Protein AF-A0A9E8AB45-F1 (afdb_monomer_lite)

Foldseek 3Di:
DDDPQFDWDQDPVRDIGGDGGNDQFAQFPNDTDHQVVVQVVQCVDPVDPGDGDDHDDDPVRDDD

Radius of gyration: 14.79 Å; chains: 1; bounding box: 35×25×42 Å

Structure (mmCIF, N/CA/C/O backbone):
data_AF-A0A9E8AB45-F1
#
_entry.id   AF-A0A9E8AB45-F1
#
loop_
_atom_site.group_PDB
_atom_site.id
_atom_site.type_symbol
_atom_site.label_atom_id
_atom_site.label_alt_id
_atom_site.label_comp_id
_atom_site.label_asym_id
_atom_site.label_entity_id
_atom_site.label_seq_id
_atom_site.pdbx_PDB_ins_code
_atom_site.Cartn_x
_atom_site.Cartn_y
_atom_site.Cartn_z
_atom_site.occupancy
_atom_site.B_iso_or_equiv
_atom_site.auth_seq_id
_atom_site.auth_comp_id
_atom_site.auth_asym_id
_atom_site.auth_atom_id
_atom_site.pdbx_PDB_model_num
ATOM 1 N N . TRP A 1 1 ? 17.630 14.651 -10.293 1.00 42.91 1 TRP A N 1
ATOM 2 C CA . TRP A 1 1 ? 17.049 13.391 -10.786 1.00 42.91 1 TRP A CA 1
ATOM 3 C C . TRP A 1 1 ? 16.029 12.959 -9.750 1.00 42.91 1 TRP A C 1
ATOM 5 O O . TRP A 1 1 ? 16.354 13.017 -8.570 1.00 42.91 1 TRP A O 1
ATOM 15 N N . LEU A 1 2 ? 14.793 12.667 -10.161 1.00 39.75 2 LEU A N 1
ATOM 16 C CA . LEU A 1 2 ? 13.722 12.247 -9.256 1.00 39.75 2 LEU A CA 1
ATOM 17 C C . LEU A 1 2 ? 13.763 10.721 -9.146 1.00 39.75 2 LEU A C 1
ATOM 19 O O . LEU A 1 2 ? 13.564 10.036 -10.142 1.00 39.75 2 LEU A O 1
ATOM 23 N N . HIS A 1 3 ? 14.046 10.202 -7.955 1.00 56.34 3 HIS A N 1
ATOM 24 C CA . HIS A 1 3 ? 13.927 8.776 -7.665 1.00 56.34 3 HIS A CA 1
ATOM 25 C C . HIS A 1 3 ? 12.562 8.547 -7.022 1.00 56.34 3 HIS A C 1
ATOM 27 O O . HIS A 1 3 ? 12.372 8.916 -5.866 1.00 56.34 3 HIS A O 1
ATOM 33 N N . THR A 1 4 ? 11.611 7.992 -7.776 1.00 63.81 4 THR A N 1
ATOM 34 C CA . THR A 1 4 ? 10.232 7.789 -7.300 1.00 63.81 4 THR A CA 1
ATOM 35 C C . THR A 1 4 ? 10.117 6.626 -6.313 1.00 63.81 4 THR A C 1
ATOM 37 O O . THR A 1 4 ? 9.201 6.588 -5.495 1.00 63.81 4 THR A O 1
ATOM 40 N N . GLY A 1 5 ? 11.092 5.710 -6.337 1.00 63.31 5 GLY A N 1
ATOM 41 C CA . GLY A 1 5 ? 11.104 4.545 -5.458 1.00 63.31 5 GLY A CA 1
ATOM 42 C C . GLY A 1 5 ? 10.057 3.502 -5.836 1.00 63.31 5 GLY A C 1
ATOM 43 O O . GLY A 1 5 ? 9.828 2.601 -5.042 1.00 63.31 5 GLY A O 1
ATOM 44 N N . ASP A 1 6 ? 9.446 3.604 -7.015 1.00 67.94 6 ASP A N 1
ATOM 45 C CA . ASP A 1 6 ? 8.536 2.596 -7.552 1.00 67.94 6 ASP A CA 1
ATOM 46 C C . ASP A 1 6 ? 9.347 1.509 -8.275 1.00 67.94 6 ASP A C 1
ATOM 48 O O . ASP A 1 6 ? 10.275 1.802 -9.035 1.00 67.94 6 ASP A O 1
ATOM 52 N N . ILE A 1 7 ? 9.019 0.249 -8.011 1.00 72.75 7 ILE A N 1
ATOM 53 C CA . ILE A 1 7 ? 9.473 -0.909 -8.773 1.00 72.75 7 ILE A CA 1
ATOM 54 C C . ILE A 1 7 ? 8.396 -1.178 -9.814 1.00 72.75 7 ILE A C 1
ATOM 56 O O . ILE A 1 7 ? 7.229 -1.401 -9.497 1.00 72.75 7 ILE A O 1
ATOM 60 N N . GLY A 1 8 ? 8.804 -1.170 -11.071 1.00 80.12 8 GLY A N 1
ATOM 61 C CA . GLY A 1 8 ? 7.922 -1.450 -12.184 1.00 80.12 8 GLY A CA 1
ATOM 62 C C . GLY A 1 8 ? 8.663 -2.126 -13.319 1.00 80.12 8 GLY A C 1
ATOM 63 O O . GLY A 1 8 ? 9.896 -2.141 -13.346 1.00 80.12 8 GLY A O 1
ATOM 64 N N . TYR A 1 9 ? 7.903 -2.680 -14.251 1.00 84.00 9 TYR A N 1
ATOM 65 C CA . TYR A 1 9 ? 8.418 -3.160 -15.524 1.00 84.00 9 TYR A CA 1
ATOM 66 C C . TYR A 1 9 ? 7.599 -2.561 -16.667 1.00 84.00 9 TYR A C 1
ATOM 68 O O . TYR A 1 9 ? 6.459 -2.140 -16.475 1.00 84.00 9 TYR A O 1
ATOM 76 N N . VAL A 1 10 ? 8.227 -2.478 -17.835 1.00 88.69 10 VAL A N 1
ATOM 77 C CA . VAL A 1 10 ? 7.572 -2.092 -19.086 1.00 88.69 10 VAL A CA 1
ATOM 78 C C . VAL A 1 10 ? 7.328 -3.376 -19.857 1.00 88.69 10 VAL A C 1
ATOM 80 O O . VAL A 1 10 ? 8.226 -4.224 -19.903 1.00 88.69 10 VAL A O 1
ATOM 83 N N . ASP A 1 11 ? 6.121 -3.554 -20.371 1.00 88.00 11 ASP A N 1
ATOM 84 C CA . ASP A 1 11 ? 5.800 -4.705 -21.206 1.00 88.00 11 ASP A CA 1
ATOM 85 C C . ASP A 1 11 ? 6.169 -4.470 -22.683 1.00 88.00 11 ASP A C 1
ATOM 87 O O . ASP A 1 11 ? 6.761 -3.452 -23.048 1.00 88.00 11 ASP A O 1
ATOM 91 N N . ASP A 1 12 ? 5.869 -5.450 -23.536 1.00 90.06 12 ASP A N 1
ATOM 92 C CA . ASP A 1 12 ? 6.184 -5.390 -24.969 1.00 90.06 12 ASP A CA 1
ATOM 93 C C . ASP A 1 12 ? 5.289 -4.399 -25.746 1.00 90.06 12 ASP A C 1
ATOM 95 O O . ASP A 1 12 ? 5.595 -4.085 -26.899 1.00 90.06 12 ASP A O 1
ATOM 99 N N . ASP A 1 13 ? 4.218 -3.895 -25.123 1.00 91.38 13 ASP A N 1
ATOM 100 C CA . ASP A 1 13 ? 3.274 -2.918 -25.679 1.00 91.38 13 ASP A CA 1
ATOM 101 C C . ASP A 1 13 ? 3.567 -1.477 -25.189 1.00 91.38 13 ASP A C 1
ATOM 103 O O . ASP A 1 13 ? 2.759 -0.566 -25.387 1.00 91.38 13 ASP A O 1
ATOM 107 N N . ASP A 1 14 ? 4.751 -1.249 -24.601 1.00 86.31 14 ASP A N 1
ATOM 108 C CA . ASP A 1 14 ? 5.197 0.022 -24.005 1.00 86.31 14 ASP A CA 1
ATOM 109 C C . ASP A 1 14 ? 4.303 0.510 -22.838 1.00 86.31 14 ASP A C 1
ATOM 111 O O . ASP A 1 14 ? 4.312 1.694 -22.470 1.00 86.31 14 ASP A O 1
ATOM 115 N N . GLU A 1 15 ? 3.553 -0.393 -22.200 1.00 86.25 15 GLU A N 1
ATOM 116 C CA . GLU A 1 15 ? 2.761 -0.097 -21.012 1.00 86.25 15 GLU A CA 1
ATOM 117 C C . GLU A 1 15 ? 3.619 -0.219 -19.742 1.00 86.25 15 GLU A C 1
ATOM 119 O O . GLU A 1 15 ? 4.402 -1.152 -19.553 1.00 86.25 15 GLU A O 1
ATOM 124 N 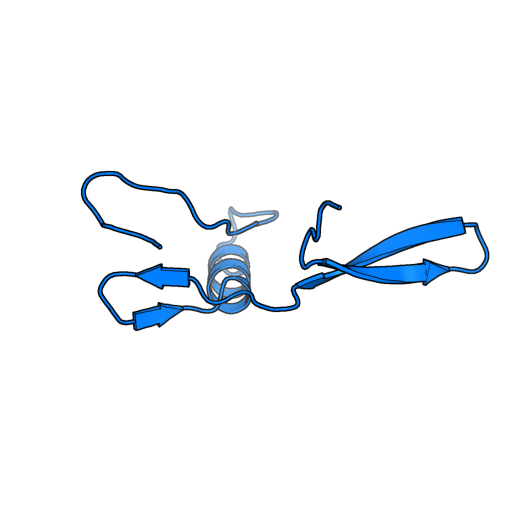N . ILE A 1 16 ? 3.489 0.760 -18.840 1.00 83.19 16 ILE A N 1
ATOM 125 C CA . ILE A 1 16 ? 4.256 0.807 -17.589 1.00 83.19 16 ILE A CA 1
ATOM 126 C C . ILE A 1 16 ? 3.424 0.201 -16.462 1.00 83.19 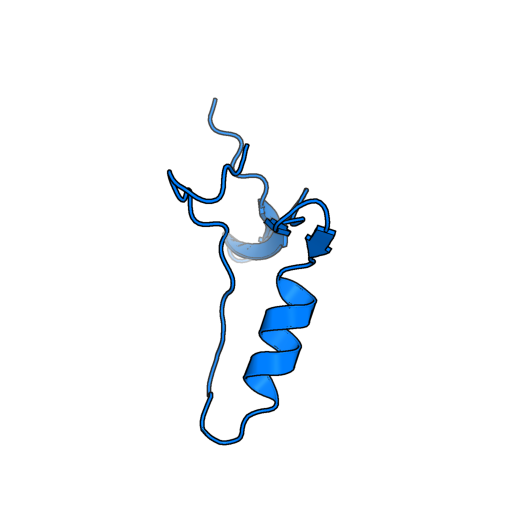16 ILE A C 1
ATOM 128 O O . ILE A 1 16 ? 2.401 0.763 -16.065 1.00 83.19 16 ILE A O 1
ATOM 132 N N . PHE A 1 17 ? 3.928 -0.879 -15.871 1.00 76.94 17 PHE A N 1
ATOM 133 C CA . PHE A 1 17 ? 3.335 -1.519 -14.702 1.00 76.94 17 PHE A CA 1
ATOM 134 C C . PHE A 1 17 ? 4.151 -1.203 -13.460 1.00 76.94 17 PHE A C 1
ATOM 136 O O . PHE A 1 17 ? 5.308 -1.604 -13.352 1.00 76.94 17 PHE A O 1
ATOM 143 N N . ILE A 1 18 ? 3.538 -0.515 -12.499 1.00 74.06 18 ILE A N 1
ATOM 144 C CA . ILE A 1 18 ? 4.093 -0.354 -11.153 1.00 74.06 18 ILE A CA 1
ATOM 145 C C . ILE A 1 18 ? 3.637 -1.560 -10.333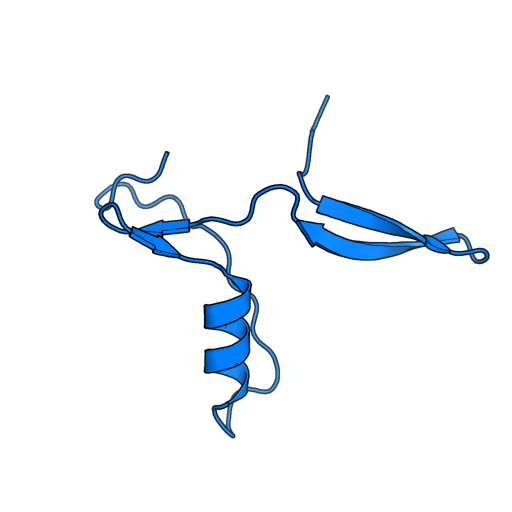 1.00 74.06 18 ILE A C 1
ATOM 147 O O . ILE A 1 18 ? 2.439 -1.753 -10.139 1.00 74.06 18 ILE A O 1
ATOM 151 N N . VAL A 1 19 ? 4.585 -2.390 -9.901 1.00 68.62 19 VAL A N 1
ATOM 152 C CA . VAL A 1 19 ? 4.301 -3.656 -9.206 1.00 68.62 19 VAL A CA 1
ATOM 153 C C . VAL A 1 19 ? 4.576 -3.610 -7.716 1.00 68.62 19 VAL A C 1
ATOM 155 O O . VAL A 1 19 ? 3.999 -4.398 -6.976 1.00 68.62 19 VAL A O 1
ATOM 158 N N . ASP A 1 20 ? 5.484 -2.745 -7.283 1.00 59.91 20 ASP A N 1
ATOM 159 C CA . ASP A 1 20 ? 5.907 -2.666 -5.889 1.00 59.91 20 ASP A CA 1
ATOM 160 C C . ASP A 1 20 ? 6.622 -1.329 -5.655 1.00 59.91 20 ASP A C 1
ATOM 162 O O . ASP A 1 20 ? 6.832 -0.540 -6.579 1.00 59.91 20 ASP A O 1
ATOM 166 N N . ARG A 1 21 ? 7.060 -1.071 -4.430 1.00 67.19 21 ARG A N 1
ATOM 167 C CA . ARG A 1 21 ? 7.898 0.067 -4.074 1.00 67.19 21 ARG A CA 1
ATOM 168 C C . ARG A 1 21 ? 9.168 -0.391 -3.386 1.00 67.19 21 ARG A C 1
ATOM 170 O O . ARG A 1 21 ? 9.176 -1.199 -2.469 1.00 67.19 21 ARG A O 1
ATOM 177 N N . LEU A 1 22 ? 10.278 0.221 -3.780 1.00 61.97 22 LEU A N 1
ATOM 178 C CA . LEU A 1 22 ? 11.628 -0.124 -3.347 1.00 61.97 22 LEU A CA 1
ATOM 179 C C . LEU A 1 22 ? 11.813 -0.055 -1.822 1.00 61.97 22 LEU A C 1
ATOM 181 O O . LEU A 1 22 ? 12.648 -0.776 -1.278 1.00 61.97 22 LEU A O 1
ATOM 185 N N . LYS A 1 23 ? 11.074 0.823 -1.131 1.00 57.94 23 LYS A N 1
ATOM 186 C CA . LYS A 1 23 ? 11.070 0.946 0.334 1.00 57.94 23 LYS A CA 1
ATOM 187 C C . LYS A 1 23 ? 9.734 1.497 0.827 1.00 57.94 23 LYS A C 1
ATOM 189 O O . LYS A 1 23 ? 9.601 2.703 1.006 1.00 57.94 23 LYS A O 1
ATOM 194 N N . GLU A 1 24 ? 8.781 0.622 1.103 1.00 62.72 24 GLU A N 1
ATOM 195 C CA . GLU A 1 24 ? 7.513 0.996 1.734 1.00 62.72 24 GLU A CA 1
ATOM 196 C C . GLU A 1 24 ? 7.467 0.521 3.190 1.00 62.72 24 GLU A C 1
ATOM 198 O O . GLU A 1 24 ? 6.876 -0.494 3.538 1.00 62.72 24 GLU A O 1
ATOM 203 N N . ILE A 1 25 ? 8.145 1.266 4.067 1.00 63.97 25 ILE A N 1
ATOM 204 C CA . ILE A 1 25 ? 7.961 1.148 5.517 1.00 63.97 25 ILE A CA 1
ATOM 205 C C . ILE A 1 25 ? 7.517 2.506 6.045 1.00 63.97 25 ILE A C 1
ATOM 207 O O . ILE A 1 25 ? 8.300 3.457 6.041 1.00 63.97 25 ILE A O 1
ATOM 211 N N . ILE A 1 26 ? 6.279 2.571 6.532 1.00 72.25 26 ILE A N 1
ATOM 212 C CA . ILE A 1 26 ? 5.751 3.711 7.286 1.00 72.25 26 ILE A CA 1
ATOM 213 C C . ILE A 1 26 ? 6.250 3.585 8.726 1.00 72.25 26 ILE A C 1
ATOM 215 O O . ILE A 1 26 ? 6.229 2.495 9.303 1.00 72.25 26 ILE A O 1
ATOM 219 N N . LYS A 1 27 ? 6.733 4.683 9.314 1.00 67.81 27 LYS A N 1
ATOM 220 C CA . LYS A 1 27 ? 7.264 4.699 10.679 1.00 67.81 27 LYS A CA 1
ATOM 221 C C . LYS A 1 27 ? 6.291 5.394 11.612 1.00 67.81 27 LYS A C 1
ATOM 223 O O . LYS A 1 27 ? 6.501 6.522 12.047 1.00 67.81 27 LYS A O 1
ATOM 228 N N . TYR A 1 28 ? 5.275 4.663 12.041 1.00 68.12 28 TYR A N 1
ATOM 229 C CA . TYR A 1 28 ? 4.319 5.202 12.994 1.00 68.12 28 TYR A CA 1
ATOM 230 C C . TYR A 1 28 ? 4.778 4.969 14.439 1.00 68.12 28 TYR A C 1
ATOM 232 O O . TYR A 1 28 ? 4.847 3.832 14.903 1.00 68.12 28 TYR A O 1
ATOM 240 N N . LYS A 1 29 ? 5.099 6.042 15.178 1.00 67.94 29 LYS A N 1
ATOM 241 C CA . LYS A 1 29 ? 5.495 5.994 16.608 1.00 67.94 29 LYS A CA 1
ATOM 242 C C . LYS A 1 29 ? 6.619 4.987 16.923 1.00 67.94 29 LYS A C 1
ATOM 244 O O . LYS A 1 29 ? 6.619 4.352 17.974 1.00 67.94 29 LYS A O 1
ATOM 249 N N . GLY A 1 30 ? 7.580 4.839 16.009 1.00 71.19 30 GLY A N 1
ATOM 250 C CA . GLY A 1 30 ? 8.709 3.910 16.149 1.00 71.19 30 GLY A CA 1
ATOM 251 C C . GLY A 1 30 ? 8.434 2.477 15.677 1.00 71.19 30 GLY A C 1
ATOM 252 O O . GLY A 1 30 ? 9.349 1.656 15.695 1.00 71.19 30 GLY A O 1
ATOM 253 N N . PHE A 1 31 ? 7.221 2.179 15.210 1.00 73.81 31 PHE A N 1
ATOM 254 C CA . PHE A 1 31 ? 6.885 0.907 14.579 1.00 73.81 31 PHE A CA 1
ATOM 255 C C . PHE A 1 31 ? 7.079 0.992 13.072 1.00 73.81 31 PHE A C 1
ATOM 257 O O . PHE A 1 31 ? 6.728 1.990 12.451 1.00 73.81 31 PHE A O 1
ATOM 264 N N . GLN A 1 32 ? 7.640 -0.067 12.497 1.00 78.56 32 GLN A N 1
ATOM 265 C CA . GLN A 1 32 ? 7.742 -0.240 11.053 1.00 78.56 32 GLN A CA 1
ATOM 266 C C . GLN A 1 32 ? 6.466 -0.921 10.572 1.00 78.56 32 GLN A C 1
ATOM 268 O O . GLN A 1 32 ? 6.199 -2.051 10.975 1.00 78.56 32 GLN A O 1
ATOM 273 N N . VAL A 1 33 ? 5.683 -0.224 9.755 1.00 75.50 33 VAL A N 1
ATOM 274 C CA . VAL A 1 33 ? 4.388 -0.694 9.264 1.00 75.50 33 VAL A CA 1
ATOM 275 C C . VAL A 1 33 ? 4.439 -0.807 7.738 1.00 75.50 33 VAL A C 1
ATOM 277 O O . VAL A 1 33 ? 4.658 0.211 7.074 1.00 75.50 33 VAL A O 1
ATOM 280 N N . PRO A 1 34 ? 4.263 -2.013 7.170 1.00 80.12 34 PRO A N 1
ATOM 281 C CA . PRO A 1 34 ? 4.154 -2.205 5.728 1.00 80.12 34 PRO A CA 1
ATOM 282 C C . PRO A 1 34 ? 2.786 -1.713 5.211 1.00 80.12 34 PRO A C 1
ATOM 284 O O . PRO A 1 34 ? 1.755 -2.193 5.686 1.00 80.12 34 PRO A O 1
ATOM 287 N N . PRO A 1 35 ? 2.738 -0.797 4.229 1.00 76.50 35 PRO A N 1
ATOM 288 C CA . PRO A 1 35 ? 1.504 -0.344 3.580 1.00 76.50 35 PRO A CA 1
ATOM 289 C C . PRO A 1 35 ? 0.669 -1.486 3.000 1.00 76.50 35 PRO A C 1
ATOM 291 O O . PRO A 1 35 ? -0.527 -1.547 3.262 1.00 76.50 35 PRO A O 1
ATOM 294 N N . ALA A 1 36 ? 1.307 -2.444 2.321 1.00 78.88 36 ALA A N 1
ATOM 295 C CA . ALA A 1 36 ? 0.624 -3.580 1.700 1.00 78.88 36 ALA A CA 1
ATOM 296 C C . ALA A 1 36 ? -0.184 -4.430 2.702 1.00 78.88 36 ALA A C 1
ATOM 298 O O . ALA A 1 36 ? -1.239 -4.966 2.368 1.00 78.88 36 ALA A O 1
ATOM 299 N N . GLU A 1 37 ? 0.279 -4.540 3.953 1.00 82.69 37 GLU A N 1
ATOM 300 C CA . GLU A 1 37 ? -0.455 -5.255 5.005 1.00 82.69 37 GLU A CA 1
ATOM 301 C C . GLU A 1 37 ? -1.719 -4.489 5.426 1.00 82.69 37 GLU A C 1
ATOM 303 O O . GLU A 1 37 ? -2.782 -5.085 5.606 1.00 82.69 37 GLU A O 1
ATOM 308 N N . LEU A 1 38 ? -1.625 -3.160 5.532 1.00 83.06 38 LEU A N 1
ATOM 309 C CA . LEU A 1 38 ? -2.766 -2.287 5.815 1.00 83.06 38 LEU A CA 1
ATOM 310 C C . LEU A 1 38 ? -3.780 -2.288 4.666 1.00 83.06 38 LEU A C 1
ATOM 312 O O . LEU A 1 38 ? -4.979 -2.366 4.920 1.00 83.06 38 LEU A O 1
ATOM 316 N N . GLU A 1 39 ? -3.323 -2.225 3.418 1.00 85.19 39 GLU A N 1
ATOM 317 C CA . GLU A 1 39 ? -4.182 -2.308 2.232 1.00 85.19 39 GLU A CA 1
ATOM 318 C C . GLU A 1 39 ? -4.920 -3.644 2.187 1.00 85.19 39 GLU A C 1
ATOM 320 O O . GLU A 1 39 ? -6.147 -3.665 2.085 1.00 85.19 39 GLU A O 1
ATOM 325 N N . ALA A 1 40 ? -4.199 -4.757 2.361 1.00 85.50 40 ALA A N 1
ATOM 326 C CA . ALA A 1 40 ? -4.794 -6.087 2.411 1.00 85.50 40 ALA A CA 1
ATOM 327 C C . ALA A 1 40 ? -5.843 -6.198 3.527 1.00 85.50 40 ALA A C 1
ATOM 329 O O . ALA A 1 40 ? -6.912 -6.765 3.303 1.00 85.50 40 ALA A O 1
ATOM 330 N N . LEU A 1 41 ? -5.577 -5.618 4.704 1.00 87.81 41 LEU A N 1
ATOM 331 C CA . LEU A 1 41 ? -6.539 -5.552 5.804 1.00 87.81 41 LEU A CA 1
ATOM 332 C C . LEU A 1 41 ? -7.780 -4.729 5.429 1.00 87.81 41 LEU A C 1
ATOM 334 O O . LEU A 1 41 ? -8.897 -5.166 5.697 1.00 87.81 41 LEU A O 1
ATOM 338 N N . LEU A 1 42 ? -7.615 -3.566 4.798 1.00 86.69 42 LEU A N 1
ATOM 339 C CA . LEU A 1 42 ? -8.729 -2.711 4.378 1.00 86.69 42 LEU A CA 1
ATOM 340 C C . LEU A 1 42 ? -9.608 -3.401 3.325 1.00 86.69 42 LEU A C 1
ATOM 342 O O . LEU A 1 42 ? -10.831 -3.368 3.440 1.00 86.69 42 LEU A O 1
ATOM 346 N N . ILE A 1 43 ? -9.005 -4.109 2.370 1.00 91.19 43 ILE A N 1
ATOM 347 C CA . ILE A 1 43 ? -9.714 -4.899 1.349 1.00 91.19 43 ILE A CA 1
ATOM 348 C C . ILE A 1 43 ? -10.560 -6.025 1.971 1.00 91.19 43 ILE A C 1
ATOM 350 O O . ILE A 1 43 ? -11.541 -6.461 1.370 1.00 91.19 43 ILE A O 1
ATOM 354 N N . THR A 1 44 ? -10.249 -6.495 3.188 1.00 91.69 44 THR A N 1
ATOM 355 C CA . THR A 1 44 ? -11.104 -7.497 3.856 1.00 91.69 44 THR A CA 1
ATOM 356 C C . THR A 1 44 ? -12.483 -6.957 4.248 1.00 91.69 44 THR A C 1
ATOM 358 O O . THR A 1 44 ? -13.394 -7.746 4.511 1.00 91.69 44 THR A O 1
ATOM 361 N N . HIS A 1 45 ? -12.665 -5.633 4.288 1.00 92.75 45 HIS A N 1
ATOM 362 C CA . HIS A 1 45 ? -13.942 -5.028 4.634 1.00 92.75 45 HIS A CA 1
ATOM 363 C C . HIS A 1 45 ? -14.903 -5.061 3.430 1.00 92.75 45 HIS A C 1
ATOM 365 O O . HIS A 1 45 ? -14.583 -4.509 2.381 1.00 92.75 45 HIS A O 1
ATOM 371 N N . PRO A 1 46 ? -16.124 -5.613 3.565 1.00 91.25 46 PRO A N 1
ATOM 372 C CA . PRO A 1 46 ? -17.038 -5.830 2.435 1.00 91.25 46 PRO A CA 1
ATOM 373 C C . PRO A 1 46 ? -17.540 -4.545 1.753 1.00 91.25 46 PRO A C 1
ATOM 375 O O . PRO A 1 46 ? -18.086 -4.603 0.655 1.00 91.25 46 PRO A O 1
ATOM 378 N N . GLU A 1 47 ? -17.365 -3.389 2.392 1.00 94.81 47 GLU A N 1
ATOM 379 C CA . GLU A 1 47 ? -17.712 -2.073 1.833 1.00 94.81 47 GLU A CA 1
ATOM 380 C C . GLU A 1 47 ? -16.529 -1.370 1.138 1.00 94.81 47 GLU A C 1
ATOM 382 O O . GLU A 1 47 ? -16.707 -0.297 0.563 1.00 94.81 47 GLU A O 1
ATOM 387 N N . ILE A 1 48 ? -15.325 -1.952 1.174 1.00 88.69 48 ILE A N 1
ATOM 388 C CA . ILE A 1 48 ? -14.116 -1.386 0.570 1.00 88.69 48 ILE A CA 1
ATOM 389 C C . ILE A 1 48 ? -13.829 -2.131 -0.734 1.00 88.69 48 ILE A C 1
ATOM 391 O O . ILE A 1 48 ? -13.543 -3.323 -0.741 1.00 88.69 48 ILE A O 1
ATOM 395 N N . LYS A 1 49 ? -13.927 -1.417 -1.861 1.00 86.69 49 LYS A N 1
ATOM 396 C CA . LYS A 1 49 ? -13.645 -1.977 -3.193 1.00 86.69 49 LYS A CA 1
ATOM 397 C C . LYS A 1 49 ? -12.149 -2.024 -3.500 1.00 86.69 49 LYS A C 1
ATOM 399 O O . LYS A 1 49 ? -11.705 -2.944 -4.175 1.00 86.69 49 LYS A O 1
ATOM 404 N N . ASP A 1 50 ? -11.421 -1.001 -3.065 1.00 84.19 50 ASP A N 1
ATOM 405 C CA . ASP A 1 50 ? -9.990 -0.853 -3.297 1.00 84.19 50 ASP A CA 1
ATOM 406 C C . ASP A 1 50 ? -9.375 0.035 -2.204 1.00 84.19 50 ASP A C 1
ATOM 408 O O . ASP A 1 50 ? -10.077 0.886 -1.643 1.00 84.19 50 ASP A O 1
ATOM 412 N N . ALA A 1 51 ? -8.095 -0.158 -1.892 1.00 81.44 51 ALA A N 1
ATOM 413 C CA . ALA A 1 51 ? -7.390 0.587 -0.853 1.00 81.44 51 ALA A CA 1
ATOM 414 C C . ALA A 1 51 ? -5.931 0.836 -1.246 1.00 81.44 51 ALA A C 1
ATOM 416 O O . ALA A 1 51 ? -5.239 -0.080 -1.669 1.00 81.44 51 ALA A O 1
ATOM 417 N N . ALA A 1 52 ? -5.472 2.073 -1.043 1.00 80.19 52 ALA A N 1
ATOM 418 C CA . ALA A 1 52 ? -4.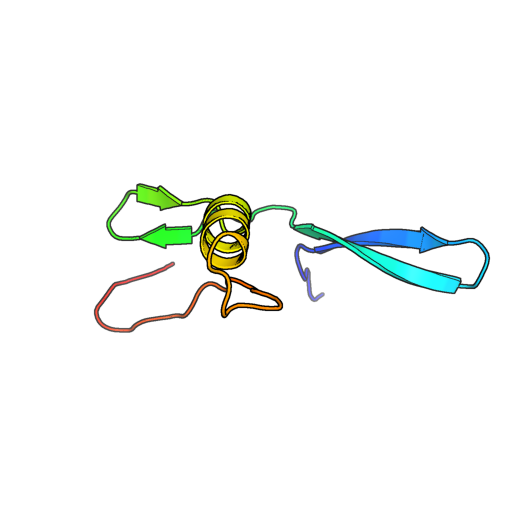081 2.476 -1.220 1.00 80.19 52 ALA A CA 1
ATOM 419 C C . ALA A 1 52 ? -3.602 3.225 0.031 1.00 80.19 52 ALA A C 1
ATOM 421 O O . ALA A 1 52 ? -4.283 4.139 0.511 1.00 80.19 52 ALA A O 1
ATOM 422 N N . VAL A 1 53 ? -2.444 2.848 0.568 1.00 78.62 53 VAL A N 1
ATOM 423 C CA . VAL A 1 53 ? -1.867 3.392 1.800 1.00 78.62 53 VAL A CA 1
ATOM 424 C C . VAL A 1 53 ? -0.612 4.181 1.460 1.00 78.62 53 VAL A C 1
ATOM 426 O O . VAL A 1 53 ? 0.359 3.666 0.919 1.00 78.62 53 VAL A O 1
ATOM 429 N N . VAL A 1 54 ? -0.618 5.461 1.824 1.00 73.81 54 VAL A N 1
ATOM 430 C CA . VAL A 1 54 ? 0.500 6.378 1.582 1.00 73.81 54 VAL A CA 1
ATOM 431 C C . VAL A 1 54 ? 0.967 7.006 2.889 1.00 73.81 54 VAL A C 1
ATOM 433 O O . VAL A 1 54 ? 0.165 7.302 3.774 1.00 73.81 54 VAL A O 1
ATOM 436 N N . SER A 1 55 ? 2.273 7.244 3.006 1.00 70.88 55 SER A N 1
ATOM 437 C CA . SER A 1 55 ? 2.837 8.021 4.113 1.00 70.88 55 SER A CA 1
ATOM 438 C C . SER A 1 55 ? 2.380 9.479 4.013 1.00 70.88 55 SER A C 1
ATOM 440 O O . SER A 1 55 ? 2.551 10.106 2.962 1.00 70.88 55 SER A O 1
ATOM 442 N N . MET A 1 56 ? 1.857 10.042 5.101 1.00 68.0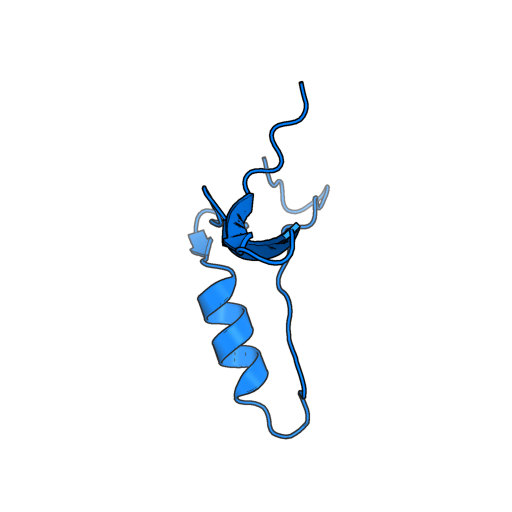0 56 MET A N 1
ATOM 443 C CA . MET A 1 56 ? 1.484 11.454 5.180 1.00 68.00 56 MET A CA 1
ATOM 444 C C . MET A 1 56 ? 2.354 12.150 6.222 1.00 68.00 56 MET A C 1
ATOM 446 O O . MET A 1 56 ? 2.391 11.749 7.380 1.00 68.00 56 MET A O 1
ATOM 450 N N . LYS A 1 57 ? 3.030 13.231 5.815 1.00 59.97 57 LYS A N 1
ATOM 451 C CA . LYS A 1 57 ? 3.791 14.069 6.745 1.00 59.97 57 LYS A CA 1
ATOM 452 C C . LYS A 1 57 ? 2.835 14.768 7.703 1.00 59.97 57 LYS A C 1
ATOM 454 O O . LYS A 1 57 ? 2.110 15.675 7.304 1.00 59.97 57 LYS A O 1
ATOM 459 N N . ASP A 1 58 ? 2.871 14.348 8.956 1.00 62.91 58 ASP A N 1
ATOM 460 C CA . ASP A 1 58 ? 2.131 14.954 10.054 1.00 62.91 58 ASP A CA 1
ATOM 461 C C . ASP A 1 58 ? 3.108 15.743 10.949 1.00 62.91 58 ASP A C 1
ATOM 463 O O . ASP A 1 58 ? 4.097 15.192 11.445 1.00 62.91 58 ASP A O 1
ATOM 467 N N . GLU A 1 59 ? 2.852 17.045 11.131 1.00 54.06 59 GLU A N 1
ATOM 468 C CA . GLU A 1 59 ? 3.699 17.942 11.937 1.00 54.06 59 GLU A CA 1
ATOM 469 C C . GLU A 1 59 ? 3.710 17.592 13.438 1.00 54.06 59 GLU A C 1
ATOM 471 O O . GLU A 1 59 ? 4.653 17.956 14.140 1.00 54.06 59 GLU A O 1
ATOM 476 N N . LEU A 1 60 ? 2.702 16.871 13.943 1.00 56.62 60 LEU A N 1
ATOM 477 C CA . LEU A 1 60 ? 2.596 16.447 15.344 1.00 56.62 60 LEU A CA 1
ATOM 478 C C . LEU A 1 60 ? 3.142 15.034 15.577 1.00 56.62 60 LEU A C 1
ATOM 480 O O . LEU A 1 60 ? 3.610 14.738 16.678 1.00 56.62 60 LEU A O 1
ATOM 484 N N . ALA A 1 61 ? 3.072 14.158 14.571 1.00 53.31 61 ALA A N 1
ATOM 485 C CA . ALA A 1 61 ? 3.485 12.758 14.701 1.00 53.31 61 ALA A CA 1
ATOM 486 C C . ALA A 1 61 ? 4.928 12.474 14.249 1.00 53.31 61 ALA A C 1
ATOM 488 O O . ALA A 1 61 ? 5.436 11.395 14.551 1.00 53.31 61 ALA A O 1
ATOM 489 N N . GLY A 1 62 ? 5.605 13.435 13.608 1.00 44.00 62 GLY A N 1
ATOM 490 C CA . GLY A 1 62 ? 7.043 13.378 13.349 1.00 44.00 62 GLY A CA 1
ATOM 491 C C . GLY A 1 62 ? 7.456 12.201 12.467 1.00 44.00 62 GLY A C 1
ATOM 492 O O . GLY A 1 62 ? 8.179 11.322 12.924 1.00 44.00 62 GLY A O 1
ATOM 493 N N . GLU A 1 63 ? 7.034 12.181 11.204 1.00 43.59 63 GLU A N 1
ATOM 494 C CA . GL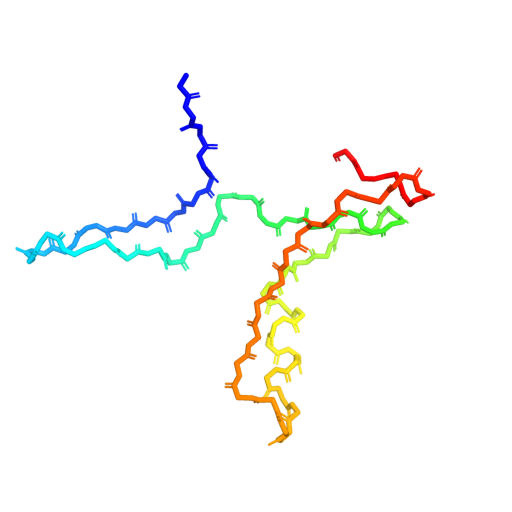U A 1 63 ? 7.630 11.262 10.225 1.00 43.59 63 GLU A CA 1
ATOM 495 C C . GLU A 1 63 ? 8.756 11.946 9.429 1.00 43.59 63 GLU A C 1
ATOM 497 O O . GLU A 1 63 ? 8.560 12.999 8.811 1.00 43.59 63 GLU A O 1
ATOM 502 N N . VAL A 1 64 ? 9.938 11.313 9.452 1.00 44.09 64 VAL A N 1
ATOM 503 C CA . VAL A 1 64 ? 11.073 11.512 8.530 1.00 44.09 64 VAL A CA 1
ATOM 504 C C . VAL A 1 64 ? 11.301 10.218 7.766 1.00 44.09 64 VAL A C 1
ATOM 506 O O . VAL A 1 64 ? 11.379 9.159 8.439 1.00 44.09 64 VAL A O 1
#

pLDDT: mean 73.32, std 14.01, range [39.75, 94.81]

Secondary structure (DSSP, 8-state):
-----EEEEE-TTS-EEEEEETT--EEETTEEE-HHHHHHHHHTSTT-S---------TTTT--

Sequence (64 aa):
WLHTGDIGYVDDDDEIFIVDRLKEIIKYKGFQVPPAELEALLITHPEIKDAAVVSMKDELAGEV